Protein AF-A0A174YN69-F1 (afdb_monomer)

Solvent-accessible surface area (backbone atoms only — not comparable to full-atom values): 9675 Å² total; per-residue (Å²): 111,33,36,38,26,44,29,26,45,56,46,39,75,73,76,38,93,41,54,48,82,43,65,36,60,64,52,71,72,58,48,50,53,48,37,54,72,39,56,46,44,99,89,28,76,51,66,37,40,81,47,73,49,51,95,76,59,89,83,57,47,79,62,56,65,69,63,49,23,58,52,25,48,61,53,62,71,45,51,76,68,51,48,52,49,32,51,48,36,32,72,77,70,65,39,52,62,68,58,24,49,52,40,60,76,68,57,47,53,48,79,43,74,86,24,92,46,50,40,47,48,30,50,50,52,39,59,78,70,44,76,51,78,88,47,58,71,87,58,49,76,68,63,57,39,59,65,51,9,53,50,48,58,70,78,50,47,73,45,79,44,98,86,34,30,26,40,36,56,58,131

Mean predicted aligned error: 4.24 Å

Secondary structure (DSSP, 8-state):
-EEEEEEEHHHHHTT---EEEEEES--HHHHHHHHHHTT-SSS---EEEEEEE-SS----TT--HHHHHHHHHHHHT--HHHHHHHHHHHHHH---HHHHHHHHHHT-EEEESS-SSHHHHHHHHHHHTTTTTTS-HHHHTT--HHHHHHHHHHHS-EEE-TTS-EEEE--

Foldseek 3Di:
DKKFWKAQPVCVVVVHGFIDIDDAPDDPVVVVVRCVRSVCDPVRPDIWTPDMDDPQDDDDGPDDSVVVNVLNVLQVPDDPVLNQQLNQCCPVVVDHSVRSSVQSVVVQKDKDAQAPALLVVLVVCCVVVVVCVPPPPVVVVPDDSVVVSVVCVVVWPWDQDPNNMIMTGHD

pLDDT: mean 95.58, std 2.66, range [79.56, 98.62]

InterPro domains:
  IPR009899 Antirestriction [PF07275] (4-164)
  IPR041893 Antirestriction protein ArdA, domain 3 [G3DSA:1.10.10.1190] (110-167)
  IPR041895 Antirestriction protein ArdA, domain 1 [G3DSA:3.10.20.480] (1-63)

Sequence (171 aa):
MMNIYLTNLGKYNEGQLIGEWVELPVSNEELQKVFERIGINEEYEEYFITDYECDFYEVGEYENIDTLNDIAERIEELDEEESKIVKALMSECGYALNEAIDKVNSGDYRIYSDCDSMTDIAYQVVEECGYLNNVPDTVARYFDYEAFGRDLGIEGTFIFLDDGSCLEVIR

Structure (mmCIF, N/CA/C/O backbone):
data_AF-A0A174YN69-F1
#
_entry.id   AF-A0A174YN69-F1
#
loop_
_atom_site.group_PDB
_atom_site.id
_atom_site.type_symbol
_atom_site.label_atom_id
_atom_site.label_alt_id
_atom_site.label_comp_id
_atom_site.label_asym_id
_atom_site.label_entity_id
_atom_site.label_seq_id
_atom_site.pdbx_PDB_ins_code
_atom_site.Cartn_x
_atom_site.Cartn_y
_atom_site.Cartn_z
_atom_site.occupancy
_atom_site.B_iso_or_equiv
_atom_site.auth_seq_id
_atom_site.auth_comp_id
_atom_site.auth_asym_id
_atom_site.auth_atom_id
_atom_site.pdbx_PDB_model_num
ATOM 1 N N . MET A 1 1 ? 1.348 1.611 10.110 1.00 87.44 1 MET A N 1
ATOM 2 C CA . MET A 1 1 ? 0.698 1.804 11.423 1.00 87.44 1 MET A CA 1
ATOM 3 C C . MET A 1 1 ? -0.783 2.061 11.199 1.00 87.44 1 MET A C 1
ATOM 5 O O . MET A 1 1 ? -1.118 2.815 10.286 1.00 87.44 1 MET A O 1
ATOM 9 N N . MET A 1 2 ? -1.642 1.397 11.970 1.00 96.94 2 MET A N 1
ATOM 10 C CA . MET A 1 2 ? -3.100 1.519 11.899 1.00 96.94 2 MET A CA 1
ATOM 11 C C . MET A 1 2 ? -3.626 1.859 13.295 1.00 96.94 2 MET A C 1
ATOM 13 O O . MET A 1 2 ? -3.386 1.102 14.228 1.00 96.94 2 MET A O 1
ATOM 17 N N . ASN A 1 3 ? -4.347 2.971 13.437 1.00 98.19 3 ASN A N 1
ATOM 18 C CA . ASN A 1 3 ? -5.029 3.331 14.681 1.00 98.19 3 ASN A CA 1
ATOM 19 C C . ASN A 1 3 ? -6.541 3.320 14.471 1.00 98.19 3 ASN A C 1
ATOM 21 O O . ASN A 1 3 ? -7.028 3.794 13.447 1.00 98.19 3 ASN A O 1
ATOM 25 N N . ILE A 1 4 ? -7.292 2.838 15.457 1.00 98.62 4 ILE A N 1
ATOM 26 C CA . ILE A 1 4 ? -8.759 2.855 15.456 1.00 98.62 4 ILE A CA 1
ATOM 27 C C . ILE A 1 4 ? -9.291 3.509 16.730 1.00 98.62 4 ILE A C 1
ATOM 29 O O . ILE A 1 4 ? -8.701 3.366 17.800 1.00 98.62 4 ILE A O 1
ATOM 33 N N . TYR A 1 5 ? -10.419 4.209 16.642 1.00 98.50 5 TYR A N 1
ATOM 34 C CA . TYR A 1 5 ? -11.099 4.785 17.799 1.00 98.50 5 TYR A CA 1
ATOM 35 C C . TYR A 1 5 ? -12.311 3.937 18.188 1.00 98.50 5 TYR A C 1
ATOM 37 O O . TYR A 1 5 ? -13.371 3.989 17.556 1.00 98.50 5 TYR A O 1
ATOM 45 N N . LEU A 1 6 ? -12.162 3.157 19.259 1.00 98.50 6 LEU A N 1
ATOM 46 C CA . LEU A 1 6 ? -13.212 2.282 19.776 1.00 98.50 6 LEU A CA 1
ATOM 47 C C . LEU A 1 6 ? -14.170 3.066 20.665 1.00 98.50 6 LEU A C 1
ATOM 49 O O . LEU A 1 6 ? -13.757 3.675 21.648 1.00 98.50 6 LEU A O 1
ATOM 53 N N . THR A 1 7 ? -15.460 3.019 20.344 1.00 98.50 7 THR A N 1
ATOM 54 C CA . THR A 1 7 ? -16.527 3.735 21.055 1.00 98.50 7 THR A CA 1
ATOM 55 C C . THR A 1 7 ? -17.528 2.762 21.661 1.00 98.50 7 THR A C 1
ATOM 57 O O . THR A 1 7 ? -17.942 1.802 21.015 1.00 98.50 7 THR A O 1
ATOM 60 N N . ASN A 1 8 ? -17.968 3.031 22.890 1.00 98.25 8 ASN A N 1
ATOM 61 C CA . ASN A 1 8 ? -19.026 2.267 23.549 1.00 98.25 8 ASN A CA 1
ATOM 62 C C . ASN A 1 8 ? -20.404 2.657 22.987 1.00 98.25 8 ASN A C 1
ATOM 64 O O . ASN A 1 8 ? -20.859 3.790 23.172 1.00 98.25 8 ASN A O 1
ATOM 68 N N . LEU A 1 9 ? -21.085 1.717 22.328 1.00 97.19 9 LEU A N 1
ATOM 69 C CA . LEU A 1 9 ? -22.333 1.987 21.614 1.00 97.19 9 LEU A CA 1
ATOM 70 C C . LEU A 1 9 ? -23.492 2.323 22.560 1.00 97.19 9 LEU A C 1
ATOM 72 O O . LEU A 1 9 ? -24.262 3.250 22.304 1.00 97.19 9 LEU A O 1
ATOM 76 N N . GLY A 1 10 ? -23.625 1.611 23.680 1.00 96.81 10 GLY A N 1
ATOM 77 C CA . GLY A 1 10 ? -24.717 1.872 24.619 1.00 96.81 10 GLY A CA 1
ATOM 78 C C . GLY A 1 10 ? -24.562 3.224 25.326 1.00 96.81 10 GLY A C 1
ATOM 79 O O . GLY A 1 10 ? -25.533 3.971 25.438 1.00 96.81 10 GLY A O 1
ATOM 80 N N . LYS A 1 11 ? -23.333 3.608 25.700 1.00 95.88 11 LYS A N 1
ATOM 81 C CA . LYS A 1 11 ? -23.029 4.952 26.227 1.00 95.88 11 LYS A CA 1
ATOM 82 C C . LYS A 1 11 ? -23.277 6.040 25.185 1.00 95.88 11 LYS A C 1
ATOM 84 O O . LYS A 1 11 ? -23.874 7.070 25.508 1.00 95.88 11 LYS A O 1
ATOM 89 N N . TYR A 1 12 ? -22.902 5.789 23.934 1.00 96.44 12 TYR A N 1
ATOM 90 C CA . TYR A 1 12 ? -23.179 6.693 22.822 1.00 96.44 12 TYR A CA 1
ATOM 91 C C . TYR A 1 12 ? -24.686 6.936 22.644 1.00 96.44 12 TYR A C 1
ATOM 93 O O . TYR A 1 12 ? -25.119 8.086 22.547 1.00 96.44 12 TYR A O 1
ATOM 101 N N . ASN A 1 13 ? -25.504 5.880 22.716 1.00 95.88 13 ASN A N 1
ATOM 102 C CA . ASN A 1 13 ? -26.968 5.970 22.648 1.00 95.88 13 ASN A CA 1
ATOM 103 C C . ASN A 1 13 ? -27.590 6.752 23.825 1.00 95.88 13 ASN A C 1
ATOM 105 O O . ASN A 1 13 ? -28.675 7.319 23.690 1.00 95.88 13 ASN A O 1
ATOM 109 N N . GLU A 1 14 ? -26.894 6.837 24.961 1.00 96.75 14 GLU A N 1
ATOM 110 C CA . GLU A 1 14 ? -27.248 7.681 26.114 1.00 96.75 14 GLU A CA 1
ATOM 111 C C . GLU A 1 14 ? -26.733 9.130 25.991 1.00 96.75 14 GLU A C 1
ATOM 113 O O . GLU A 1 14 ? -26.899 9.934 26.913 1.00 96.75 14 GLU A O 1
ATOM 118 N N . GLY A 1 15 ? -26.099 9.484 24.870 1.00 96.31 15 GLY A N 1
ATOM 119 C CA . GLY A 1 15 ? -25.509 10.801 24.633 1.00 96.31 15 GLY A CA 1
ATOM 120 C C . GLY A 1 15 ? -24.138 11.003 25.286 1.00 96.31 15 GLY A C 1
ATOM 121 O O . GLY A 1 15 ? -23.712 12.147 25.456 1.00 96.31 15 GLY A O 1
ATOM 122 N N . GLN A 1 16 ? -23.449 9.925 25.673 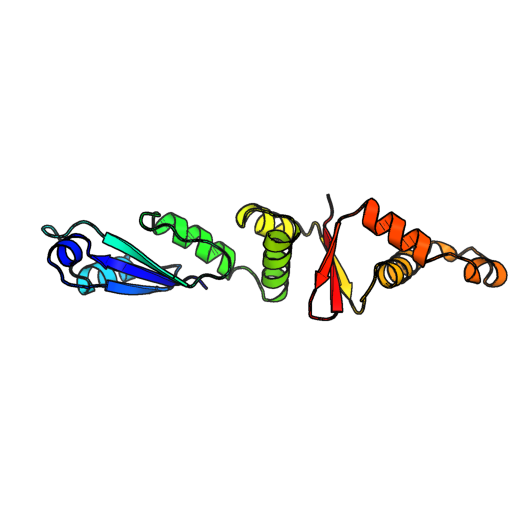1.00 95.12 16 GLN A N 1
ATOM 123 C CA . GLN A 1 16 ? -22.103 9.962 26.247 1.00 95.12 16 GLN A CA 1
ATOM 124 C C . GLN A 1 16 ? -21.068 9.507 25.212 1.00 95.12 16 GLN A C 1
ATOM 126 O O . GLN A 1 16 ? -21.088 8.368 24.756 1.00 95.12 16 GLN A O 1
ATOM 131 N N . LEU A 1 17 ? -20.131 10.388 24.862 1.00 95.38 17 LEU A N 1
ATOM 132 C CA . LEU A 1 17 ? -19.058 10.096 23.907 1.00 95.38 17 LEU A CA 1
ATOM 133 C C . LEU A 1 17 ? -17.867 9.465 24.640 1.00 95.38 17 LEU A C 1
ATOM 135 O O . LEU A 1 17 ? -16.923 10.162 25.011 1.00 95.38 17 LEU A O 1
ATOM 139 N N . ILE A 1 18 ? -17.959 8.163 24.918 1.00 97.56 18 ILE A N 1
ATOM 140 C CA . ILE A 1 18 ? -16.913 7.393 25.600 1.00 97.56 18 ILE A CA 1
ATOM 141 C C . ILE A 1 18 ? -16.229 6.471 24.592 1.00 97.56 18 ILE A C 1
ATOM 143 O O . ILE A 1 18 ? -16.864 5.566 24.048 1.00 97.56 18 ILE A O 1
ATOM 147 N N . GLY A 1 19 ? -14.934 6.692 24.380 1.00 97.56 19 GLY A N 1
ATOM 148 C CA . GLY A 1 19 ? -14.104 5.877 23.506 1.00 97.56 19 GLY A CA 1
ATOM 149 C C . GLY A 1 19 ? -12.611 6.124 23.706 1.00 97.56 19 GLY A C 1
ATOM 150 O O . GLY A 1 19 ? -12.213 6.991 24.490 1.00 97.56 19 GLY A O 1
ATOM 151 N N . GLU A 1 20 ? -11.788 5.345 23.011 1.00 98.44 20 GLU A N 1
ATOM 152 C CA . GLU A 1 20 ? -10.331 5.376 23.130 1.00 98.44 20 GLU A CA 1
ATOM 153 C C . GLU A 1 20 ? -9.645 5.001 21.809 1.00 98.44 20 GLU A C 1
ATOM 155 O O . GLU A 1 20 ? -10.119 4.125 21.086 1.00 98.44 20 GLU A O 1
ATOM 160 N N . TRP A 1 21 ? -8.518 5.660 21.518 1.00 98.44 21 TRP A N 1
ATOM 161 C CA . TRP A 1 21 ? -7.625 5.293 20.417 1.00 98.44 21 TRP A CA 1
ATOM 162 C C . TRP A 1 21 ? -6.833 4.030 20.758 1.00 98.44 21 TRP A C 1
ATOM 164 O O . TRP A 1 21 ? -6.256 3.931 21.841 1.00 98.44 21 TRP A O 1
ATOM 174 N N . VAL A 1 22 ? -6.771 3.102 19.809 1.00 98.31 22 VAL A N 1
ATOM 175 C CA . VAL A 1 22 ? -6.039 1.841 19.906 1.00 98.31 22 VAL A CA 1
ATOM 176 C C . VAL A 1 22 ? -5.161 1.686 18.675 1.00 98.31 22 VAL A C 1
ATOM 178 O O . VAL A 1 22 ? -5.656 1.743 17.552 1.00 98.31 22 VAL A O 1
ATOM 181 N N . GLU A 1 23 ? -3.869 1.490 18.906 1.00 98.19 23 GLU A N 1
ATOM 182 C CA . GLU A 1 23 ? -2.897 1.131 17.875 1.00 98.19 23 GLU A CA 1
ATOM 183 C C . GLU A 1 23 ? -2.979 -0.374 17.607 1.00 98.19 23 GLU A C 1
ATOM 185 O O . GLU A 1 23 ? -3.045 -1.168 18.550 1.00 98.19 23 GLU A O 1
ATOM 190 N N . LEU A 1 24 ? -3.021 -0.752 16.331 1.00 98.25 24 LEU A N 1
ATOM 191 C CA . LEU A 1 24 ? -3.050 -2.135 15.872 1.00 98.25 24 LEU A CA 1
ATOM 192 C C . LEU A 1 24 ? -1.695 -2.518 15.251 1.00 98.25 24 LEU A C 1
ATOM 194 O O . LEU A 1 24 ? -1.120 -1.688 14.541 1.00 98.25 24 LEU A O 1
ATOM 198 N N . PRO A 1 25 ? -1.237 -3.769 15.447 1.00 98.00 25 PRO A N 1
ATOM 199 C CA . PRO A 1 25 ? -1.958 -4.864 16.097 1.00 98.00 25 PRO A CA 1
ATOM 200 C C . PRO A 1 25 ? -1.999 -4.757 17.632 1.00 98.00 25 PRO A C 1
ATOM 202 O O . PRO A 1 25 ? -1.006 -4.440 18.282 1.00 98.00 25 PRO A O 1
ATOM 205 N N . VAL A 1 26 ? -3.156 -5.063 18.228 1.00 97.94 26 VAL A N 1
ATOM 206 C CA . VAL A 1 26 ? -3.366 -5.029 19.685 1.00 97.94 26 VAL A CA 1
ATOM 207 C C . VAL A 1 26 ? -3.567 -6.426 20.257 1.00 97.94 26 VAL A C 1
ATOM 209 O O . VAL A 1 26 ? -4.326 -7.241 19.729 1.00 97.94 26 VAL A O 1
ATOM 212 N N . SER A 1 27 ? -2.926 -6.708 21.391 1.00 97.75 27 SER A N 1
ATOM 213 C CA . SER A 1 27 ? -3.112 -7.984 22.078 1.00 97.75 27 SER A CA 1
ATOM 214 C C . SER A 1 27 ? -4.486 -8.081 22.751 1.00 97.75 27 SER A C 1
ATOM 216 O O . SER A 1 27 ? -5.040 -7.094 23.233 1.00 97.75 27 SER A O 1
ATOM 218 N N . ASN A 1 28 ? -5.009 -9.303 22.897 1.00 97.06 28 ASN A N 1
ATOM 219 C CA . ASN A 1 28 ? -6.268 -9.543 23.616 1.00 97.06 28 ASN A CA 1
ATOM 220 C C . ASN A 1 28 ? -6.259 -9.003 25.059 1.00 97.06 28 ASN A C 1
ATOM 222 O O . ASN A 1 28 ? -7.286 -8.548 25.558 1.00 97.06 28 ASN A O 1
ATOM 226 N N . GLU A 1 29 ? -5.111 -9.045 25.745 1.00 97.69 29 GLU A N 1
ATOM 227 C CA . GLU A 1 29 ? -4.993 -8.514 27.107 1.00 97.69 29 GLU A CA 1
ATOM 228 C C . GLU A 1 29 ? -5.116 -6.983 27.129 1.00 97.69 29 GLU A C 1
ATOM 230 O O . GLU A 1 29 ? -5.782 -6.421 27.999 1.00 97.69 29 GLU A O 1
ATOM 235 N N . GLU A 1 30 ? -4.479 -6.295 26.184 1.00 98.00 30 GLU A N 1
ATOM 236 C CA . GLU A 1 30 ? -4.551 -4.837 26.073 1.00 98.00 30 GLU A CA 1
ATOM 237 C C . GLU A 1 30 ? -5.923 -4.375 25.600 1.00 98.00 30 GLU A C 1
ATOM 239 O O . GLU A 1 30 ? -6.475 -3.447 26.192 1.00 98.00 30 GLU A O 1
ATOM 244 N N . LEU A 1 31 ? -6.509 -5.071 24.625 1.00 97.75 31 LEU A N 1
ATOM 245 C CA . LEU A 1 31 ? -7.857 -4.804 24.138 1.00 97.75 31 LEU A CA 1
ATOM 246 C C . LEU A 1 31 ? -8.894 -4.948 25.257 1.00 97.75 31 LEU A C 1
ATOM 248 O O . LEU A 1 31 ? -9.739 -4.073 25.432 1.00 97.75 31 LEU A O 1
ATOM 252 N N . GLN A 1 32 ? -8.785 -5.986 26.093 1.00 97.31 32 GLN A N 1
ATOM 253 C CA . GLN A 1 32 ? -9.658 -6.137 27.258 1.00 97.31 32 GLN A CA 1
ATOM 254 C C . GLN A 1 32 ? -9.518 -4.959 28.233 1.00 97.31 32 GLN A C 1
ATOM 256 O O . GLN A 1 32 ? -10.515 -4.455 28.749 1.00 97.31 32 GLN A O 1
ATOM 261 N N . LYS A 1 33 ? -8.293 -4.465 28.460 1.00 98.12 33 LYS A N 1
ATOM 262 C CA . LYS A 1 33 ? -8.075 -3.270 29.289 1.00 98.12 33 LYS A CA 1
ATOM 263 C C . LYS A 1 33 ? -8.659 -2.010 28.641 1.00 98.12 33 LYS A C 1
ATOM 265 O O . LYS A 1 33 ? -9.093 -1.127 29.376 1.00 98.12 33 LYS A O 1
ATOM 270 N N . VAL A 1 34 ? -8.650 -1.892 27.309 1.00 98.19 34 VAL A N 1
ATOM 271 C CA . VAL A 1 34 ? -9.340 -0.801 26.594 1.00 98.19 34 VAL A CA 1
ATOM 272 C C . VAL A 1 34 ? -10.841 -0.897 26.846 1.00 98.19 34 VAL A C 1
ATOM 274 O O . VAL A 1 34 ? -11.438 0.077 27.297 1.00 98.19 34 VAL A O 1
ATOM 277 N N . PHE A 1 35 ? -11.440 -2.074 26.652 1.00 98.06 35 PHE A N 1
ATOM 278 C CA . PHE A 1 35 ? -12.862 -2.322 26.908 1.00 98.06 35 PHE A CA 1
ATOM 279 C C . PHE A 1 35 ? -13.278 -1.954 28.334 1.00 98.06 35 PHE A C 1
ATOM 281 O O . PHE A 1 35 ? -14.276 -1.256 28.516 1.00 98.06 35 PHE A O 1
ATOM 288 N N . GLU A 1 36 ? -12.478 -2.310 29.338 1.00 97.38 36 GLU A N 1
ATOM 289 C CA . GLU A 1 36 ? -12.710 -1.885 30.722 1.00 97.38 36 GLU A CA 1
ATOM 290 C C . GLU A 1 36 ? -12.688 -0.354 30.880 1.00 97.38 36 GLU A C 1
ATOM 292 O O . GLU A 1 36 ? -13.546 0.206 31.568 1.00 97.38 36 GLU A O 1
ATOM 297 N N . ARG A 1 37 ? -11.746 0.345 30.229 1.00 98.12 37 ARG A N 1
ATOM 298 C CA . ARG A 1 37 ? -11.631 1.815 30.288 1.00 98.12 37 ARG A CA 1
ATOM 299 C C . ARG A 1 37 ? -12.790 2.530 29.601 1.00 98.12 37 ARG A C 1
ATOM 301 O O . ARG A 1 37 ? -13.285 3.517 30.146 1.00 98.12 37 ARG A O 1
ATOM 308 N N . ILE A 1 38 ? -13.253 2.026 28.457 1.00 97.75 38 ILE A N 1
ATOM 309 C CA . ILE A 1 38 ? -14.405 2.590 27.732 1.00 97.75 38 ILE A CA 1
ATOM 310 C C . ILE A 1 38 ? -15.757 2.092 28.279 1.00 97.75 38 ILE A C 1
ATOM 312 O O . ILE A 1 38 ? -16.820 2.467 27.781 1.00 97.75 38 ILE A O 1
ATOM 316 N N . GLY A 1 39 ? -15.740 1.271 29.334 1.00 96.94 39 GLY A N 1
ATOM 317 C CA . GLY A 1 39 ? -16.928 0.856 30.074 1.00 96.94 39 GLY A CA 1
ATOM 318 C C . GLY A 1 39 ? -17.7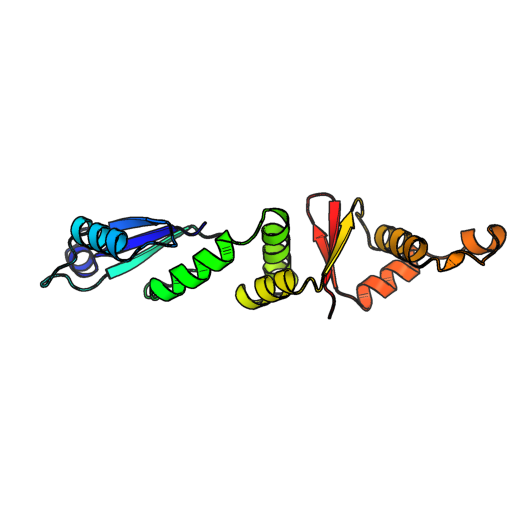49 -0.244 29.404 1.00 96.94 39 GLY A C 1
ATOM 319 O O . GLY A 1 39 ? -18.957 -0.294 29.633 1.00 96.94 39 GLY A O 1
ATOM 320 N N . ILE A 1 40 ? -17.124 -1.098 28.592 1.00 97.31 40 ILE A N 1
ATOM 321 C CA . ILE A 1 40 ? -17.750 -2.316 28.069 1.00 97.31 40 ILE A CA 1
ATOM 322 C C . ILE A 1 40 ? -17.846 -3.358 29.192 1.00 97.31 40 ILE A C 1
ATOM 324 O O . ILE A 1 40 ? -16.872 -3.610 29.904 1.00 97.31 40 ILE A O 1
ATOM 328 N N . ASN A 1 41 ? -19.036 -3.920 29.401 1.00 94.12 41 ASN A N 1
ATOM 329 C CA . ASN A 1 41 ? -19.349 -4.878 30.470 1.00 94.12 41 ASN A CA 1
ATOM 330 C C . ASN A 1 41 ? -20.677 -5.615 30.180 1.00 94.12 41 ASN A C 1
ATOM 332 O O . ASN A 1 41 ? -21.216 -5.483 29.090 1.00 94.12 41 ASN A O 1
ATOM 336 N N . GLU A 1 42 ? -21.217 -6.359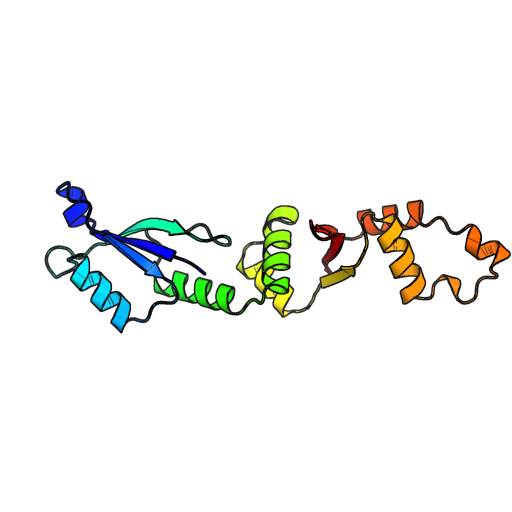 31.156 1.00 91.38 42 GLU A N 1
ATOM 337 C CA . GLU A 1 42 ? -22.486 -7.111 31.034 1.00 91.38 42 GLU A CA 1
ATOM 338 C C . GLU A 1 42 ? -23.720 -6.244 30.688 1.00 91.38 42 GLU A C 1
ATOM 340 O O . GLU A 1 42 ? -24.721 -6.767 30.213 1.00 91.38 42 GLU A O 1
ATOM 345 N N . GLU A 1 43 ? -23.697 -4.933 30.960 1.00 89.44 43 GLU A N 1
ATOM 346 C CA . GLU A 1 43 ? -24.781 -3.998 30.610 1.00 89.44 43 GLU A CA 1
ATOM 347 C C . GLU A 1 43 ? -24.521 -3.284 29.274 1.00 89.44 43 GLU A C 1
ATOM 349 O O . GLU A 1 43 ? -25.453 -3.014 28.516 1.00 89.44 43 GLU A O 1
ATOM 354 N N . TYR A 1 44 ? -23.253 -2.994 28.974 1.00 92.06 44 TYR A N 1
ATOM 355 C CA . TYR A 1 44 ? -22.809 -2.287 27.774 1.00 92.06 44 TYR A CA 1
ATOM 356 C C . TYR A 1 44 ? -21.879 -3.192 26.959 1.00 92.06 44 TYR A C 1
ATOM 358 O O . TYR A 1 44 ? -20.665 -3.038 27.012 1.00 92.06 44 TYR A O 1
ATOM 366 N N . GLU A 1 45 ? -22.437 -4.166 26.242 1.00 90.75 45 GLU A N 1
ATOM 367 C CA . GLU A 1 45 ? -21.642 -5.203 25.561 1.00 90.75 45 GLU A CA 1
ATOM 368 C C . GLU A 1 45 ? -21.079 -4.749 24.201 1.00 90.75 45 GLU A C 1
ATOM 370 O O . GLU A 1 45 ? -20.066 -5.270 23.738 1.00 90.75 45 GLU A O 1
ATOM 375 N N . GLU A 1 46 ? -21.732 -3.783 23.551 1.00 95.12 46 GLU A N 1
ATOM 376 C CA . GLU A 1 46 ? -21.458 -3.426 22.157 1.00 95.12 46 GLU A CA 1
ATOM 377 C C . GLU A 1 46 ? -20.516 -2.220 22.022 1.00 95.12 46 GLU A C 1
ATOM 379 O O . GLU A 1 46 ? -20.676 -1.184 22.679 1.00 95.12 46 GLU A O 1
ATOM 384 N N . TYR A 1 47 ? -19.569 -2.339 21.093 1.00 97.38 47 TYR A N 1
ATOM 385 C CA . TYR A 1 47 ? -18.673 -1.274 20.655 1.00 97.38 47 TYR A CA 1
ATOM 386 C C . TYR A 1 47 ? -18.717 -1.128 19.131 1.00 97.38 47 TYR A C 1
ATOM 388 O O . TYR A 1 47 ? -19.216 -2.003 18.423 1.00 97.38 47 TYR A O 1
ATOM 396 N N . PHE A 1 48 ? -18.184 -0.019 18.632 1.00 98.06 48 PHE A N 1
ATOM 397 C CA . PHE A 1 48 ? -17.976 0.220 17.206 1.00 98.06 48 PHE A CA 1
ATOM 398 C C . PHE A 1 48 ? -16.795 1.170 16.990 1.00 98.06 48 PHE A C 1
ATOM 400 O O . PHE A 1 48 ? -16.382 1.879 17.913 1.00 98.06 48 PHE A O 1
ATOM 407 N N . ILE A 1 49 ? -16.240 1.159 15.783 1.00 98.56 49 ILE A N 1
ATOM 408 C CA . ILE A 1 49 ? -15.152 2.040 15.360 1.00 98.56 49 ILE A CA 1
ATOM 409 C C . ILE A 1 49 ? -15.788 3.313 14.802 1.00 98.56 49 ILE A C 1
ATOM 411 O O . ILE A 1 49 ? -16.550 3.248 13.841 1.00 98.56 49 ILE A O 1
ATOM 415 N N . THR A 1 50 ? -15.524 4.464 15.419 1.00 97.31 50 THR A N 1
ATOM 416 C CA . THR A 1 50 ? -16.081 5.754 14.955 1.00 97.31 50 THR A CA 1
ATOM 417 C C . THR A 1 50 ? -15.102 6.587 14.150 1.00 97.31 50 THR A C 1
ATOM 419 O O . THR A 1 50 ? -15.529 7.489 13.434 1.00 97.31 50 THR A O 1
ATOM 422 N N . ASP A 1 51 ? -13.810 6.315 14.295 1.00 98.19 51 ASP A N 1
ATOM 423 C CA . ASP A 1 51 ? -12.740 7.019 13.602 1.00 98.19 51 ASP A CA 1
ATOM 424 C C . ASP A 1 51 ? -11.531 6.091 13.445 1.00 98.19 51 ASP A C 1
ATOM 426 O O . ASP A 1 51 ? -11.397 5.109 14.186 1.00 98.19 51 ASP A O 1
ATOM 430 N N . TYR A 1 52 ? -10.662 6.381 12.483 1.00 98.31 52 TYR A N 1
ATOM 431 C CA . TYR A 1 52 ? -9.445 5.608 12.244 1.00 98.31 52 TYR A CA 1
ATOM 432 C C . TYR A 1 52 ? -8.357 6.452 11.573 1.00 98.31 52 TYR A C 1
ATOM 434 O O . TYR A 1 52 ? -8.626 7.437 10.891 1.00 98.31 52 TYR A O 1
ATOM 442 N N . GLU A 1 53 ? -7.108 6.020 11.729 1.00 98.06 53 GLU A N 1
ATOM 443 C CA . GLU A 1 53 ? -5.953 6.561 11.018 1.00 98.06 53 GLU A CA 1
ATOM 444 C C . GLU A 1 53 ? -5.206 5.400 10.352 1.00 98.06 53 GLU A C 1
ATOM 446 O O . GLU A 1 53 ? -4.575 4.576 11.020 1.00 98.06 53 GLU A O 1
ATOM 451 N N . CYS A 1 54 ? -5.296 5.309 9.023 1.00 95.31 54 CYS A N 1
ATOM 452 C CA . CYS A 1 54 ? -4.554 4.333 8.232 1.00 95.31 54 CYS A CA 1
ATOM 453 C C . CYS A 1 54 ? -4.365 4.831 6.794 1.00 95.31 54 CYS A C 1
ATOM 455 O O . CYS A 1 54 ? -5.317 5.253 6.145 1.00 95.31 54 CYS A O 1
ATOM 457 N N . ASP A 1 55 ? -3.140 4.725 6.281 1.00 91.75 55 ASP A N 1
ATOM 458 C CA . ASP A 1 55 ? -2.801 5.132 4.910 1.00 91.75 55 ASP A CA 1
ATOM 459 C C . ASP A 1 55 ? -3.140 4.072 3.847 1.00 91.75 55 ASP A C 1
ATOM 461 O O . ASP A 1 55 ? -3.092 4.357 2.651 1.00 91.75 55 ASP A O 1
ATOM 465 N N . PHE A 1 56 ? -3.399 2.835 4.271 1.00 93.31 56 PHE A N 1
ATOM 466 C CA . PHE A 1 56 ? -3.449 1.664 3.390 1.00 93.31 56 PHE A CA 1
ATOM 467 C C . PHE A 1 56 ? -4.824 1.012 3.319 1.00 93.31 56 PHE A C 1
ATOM 469 O O . PHE A 1 56 ? -5.091 0.247 2.396 1.00 93.31 56 PHE A O 1
ATOM 476 N N . TYR A 1 57 ? -5.684 1.253 4.303 1.00 94.38 57 TYR A N 1
ATOM 477 C CA . TYR A 1 57 ? 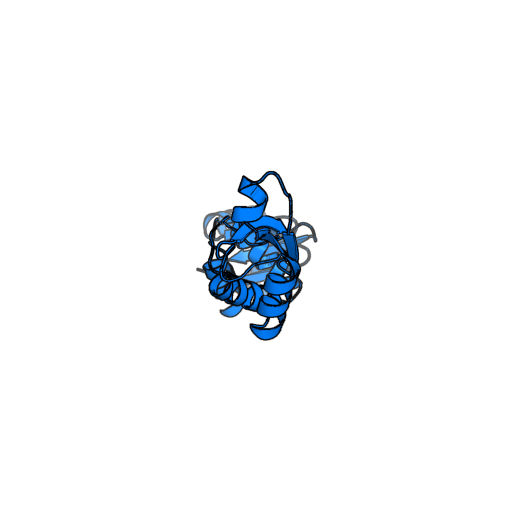-6.924 0.510 4.450 1.00 94.38 57 TYR A CA 1
ATOM 478 C C . TYR A 1 57 ? -8.025 1.405 5.010 1.00 94.38 57 TYR A C 1
ATOM 480 O O . TYR A 1 57 ? -7.806 2.156 5.959 1.00 94.38 57 TYR A O 1
ATOM 488 N N . GLU A 1 58 ? -9.209 1.314 4.412 1.00 94.88 58 GLU A N 1
ATOM 489 C CA . GLU A 1 58 ? -10.411 1.988 4.894 1.00 94.88 58 GLU A CA 1
ATOM 490 C C . GLU A 1 58 ? -11.096 1.087 5.921 1.00 94.88 58 GLU A C 1
ATOM 492 O O . GLU A 1 58 ? -11.608 0.028 5.570 1.00 94.88 58 GLU A O 1
ATOM 497 N N . VAL A 1 59 ? -11.080 1.505 7.189 1.00 97.38 59 VAL A N 1
ATOM 498 C CA . VAL A 1 59 ? -11.649 0.725 8.292 1.00 97.38 59 VAL A CA 1
ATOM 499 C C . VAL A 1 59 ? -13.150 0.985 8.405 1.00 97.38 59 VAL A C 1
ATOM 501 O O . VAL A 1 59 ? -13.593 2.113 8.624 1.00 97.38 59 VAL A O 1
ATOM 504 N N . GLY A 1 60 ? -13.945 -0.075 8.297 1.00 97.12 60 GLY A N 1
ATOM 505 C CA . GLY A 1 60 ? -15.384 -0.051 8.521 1.00 97.12 60 GLY A CA 1
ATOM 506 C C . GLY A 1 60 ? -15.774 -0.030 10.003 1.00 97.12 60 GLY A C 1
ATOM 507 O O . GLY A 1 60 ? -15.124 -0.631 10.856 1.00 97.12 60 GLY A O 1
ATOM 508 N N . GLU A 1 61 ? -16.915 0.600 10.302 1.00 97.38 61 GLU A N 1
ATOM 509 C CA . GLU A 1 61 ? -17.407 0.843 11.673 1.00 97.38 61 GLU A CA 1
ATOM 510 C C . GLU A 1 61 ? -17.581 -0.429 12.527 1.00 97.38 61 GLU A C 1
ATOM 512 O O . GLU A 1 61 ? -17.479 -0.385 13.752 1.00 97.38 61 GLU A O 1
ATOM 517 N N . TYR A 1 62 ? -17.856 -1.567 11.887 1.00 96.62 62 TYR A N 1
ATOM 518 C CA . TYR A 1 62 ? -18.143 -2.849 12.543 1.00 96.62 62 TYR A CA 1
ATOM 519 C C . TYR A 1 62 ? -17.172 -3.956 12.125 1.00 96.62 62 TYR A C 1
ATOM 521 O O . TYR A 1 62 ? -17.496 -5.142 12.235 1.00 96.62 62 TYR A O 1
ATOM 529 N N . GLU A 1 63 ? -16.007 -3.591 11.591 1.00 97.31 63 GLU A N 1
ATOM 530 C CA . GLU A 1 63 ? -14.988 -4.580 11.259 1.00 97.31 63 GLU A CA 1
ATOM 531 C C . GLU A 1 63 ? -14.459 -5.293 12.507 1.00 97.31 63 GLU A C 1
ATOM 533 O O . GLU A 1 63 ? -14.408 -4.751 13.612 1.00 97.31 63 GLU A O 1
ATOM 538 N N . ASN A 1 64 ? -14.103 -6.564 12.326 1.00 96.94 64 ASN A N 1
ATOM 539 C CA . ASN A 1 64 ? -13.600 -7.400 13.403 1.00 96.94 64 ASN A CA 1
ATOM 540 C C . ASN A 1 64 ? -12.140 -7.032 13.715 1.00 96.94 64 ASN A C 1
ATOM 542 O O . ASN A 1 64 ? -11.301 -7.008 12.819 1.00 96.94 64 ASN A O 1
ATOM 546 N N . ILE A 1 65 ? -11.840 -6.800 14.996 1.00 97.62 65 ILE A N 1
ATOM 547 C CA . ILE A 1 6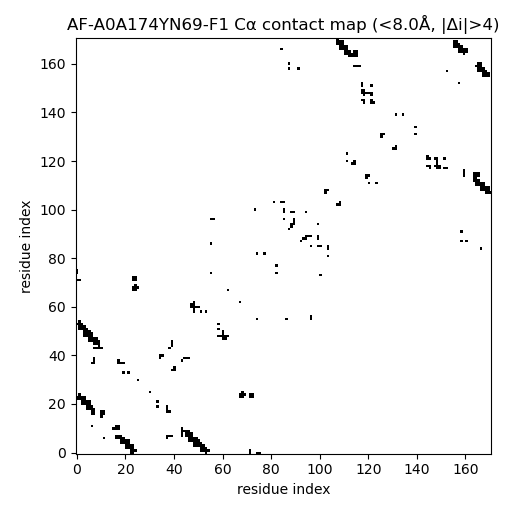5 ? -10.511 -6.352 15.438 1.00 97.62 65 ILE A CA 1
ATOM 548 C C . ILE A 1 65 ? -9.420 -7.386 15.129 1.00 97.62 65 ILE A C 1
ATOM 550 O O . ILE A 1 65 ? -8.324 -6.981 14.770 1.00 97.62 65 ILE A O 1
ATOM 554 N N . ASP A 1 66 ? -9.701 -8.695 15.182 1.00 97.25 66 ASP A N 1
ATOM 555 C CA . ASP A 1 66 ? -8.701 -9.709 14.805 1.00 97.25 66 ASP A CA 1
ATOM 556 C C . ASP A 1 66 ? -8.352 -9.613 13.311 1.00 97.25 66 ASP A C 1
ATOM 558 O O . ASP A 1 66 ? -7.189 -9.688 12.936 1.00 97.25 66 ASP A O 1
ATOM 562 N N . THR A 1 67 ? -9.347 -9.352 12.457 1.00 96.62 67 THR A N 1
ATOM 563 C CA . THR A 1 67 ? -9.116 -9.110 11.022 1.00 96.62 67 THR A CA 1
ATOM 564 C C . THR A 1 67 ? -8.294 -7.840 10.795 1.00 96.62 67 THR A C 1
ATOM 566 O O . THR A 1 67 ? -7.400 -7.826 9.953 1.00 96.62 67 THR A O 1
ATOM 569 N N . LEU A 1 68 ? -8.568 -6.773 11.551 1.00 97.81 68 LEU A N 1
ATOM 570 C CA . LEU A 1 68 ? -7.785 -5.539 11.473 1.00 97.81 68 LEU A CA 1
ATOM 571 C C . LEU A 1 68 ? -6.361 -5.726 12.013 1.00 97.81 68 LEU A C 1
ATOM 573 O O . LEU A 1 68 ? -5.437 -5.156 11.444 1.00 97.81 68 LEU A O 1
ATOM 577 N N . ASN A 1 69 ? -6.168 -6.550 13.049 1.00 97.94 69 ASN A N 1
ATOM 578 C CA . ASN A 1 69 ? -4.846 -6.951 13.532 1.00 97.94 69 ASN A CA 1
ATOM 579 C C . ASN A 1 69 ? -4.061 -7.674 12.434 1.00 97.94 69 ASN A C 1
ATOM 581 O O . ASN A 1 69 ? -2.938 -7.271 12.155 1.00 97.94 69 ASN A O 1
ATOM 585 N N . ASP A 1 70 ? -4.658 -8.664 11.762 1.00 96.50 70 ASP A N 1
ATOM 586 C CA . ASP A 1 70 ? -4.001 -9.388 10.664 1.00 96.50 70 ASP A CA 1
ATOM 587 C C . ASP A 1 70 ? -3.572 -8.431 9.532 1.00 96.50 70 ASP A C 1
ATOM 589 O O . ASP A 1 70 ? -2.489 -8.559 8.959 1.00 96.50 70 ASP A O 1
ATOM 593 N N . ILE A 1 71 ? -4.415 -7.448 9.195 1.00 96.19 71 ILE A N 1
ATOM 594 C CA . ILE A 1 71 ? -4.091 -6.430 8.184 1.00 96.19 71 ILE A CA 1
ATOM 595 C C . ILE A 1 71 ? -2.978 -5.502 8.684 1.00 96.19 71 ILE A C 1
ATOM 597 O O . ILE A 1 71 ? -2.053 -5.196 7.931 1.00 96.19 71 ILE A O 1
ATOM 601 N N . ALA A 1 72 ? -3.057 -5.050 9.936 1.00 96.75 72 ALA A N 1
ATOM 602 C CA . ALA A 1 72 ? -2.063 -4.174 10.538 1.00 96.75 72 ALA A CA 1
ATOM 603 C C . ALA A 1 72 ? -0.685 -4.847 10.602 1.00 96.75 72 ALA A C 1
ATOM 605 O O . ALA A 1 72 ? 0.288 -4.224 10.188 1.00 96.75 72 ALA A O 1
ATOM 606 N N . GLU A 1 73 ? -0.612 -6.120 11.006 1.00 95.94 73 GLU A N 1
ATOM 607 C CA . GLU A 1 73 ? 0.623 -6.918 11.012 1.00 95.94 73 GLU A CA 1
ATOM 608 C C . GLU A 1 73 ? 1.267 -6.946 9.625 1.00 95.94 73 GLU A C 1
ATOM 610 O O . GLU A 1 73 ? 2.441 -6.613 9.474 1.00 95.94 73 GLU A O 1
ATOM 615 N N . ARG A 1 74 ? 0.482 -7.237 8.581 1.00 95.00 74 ARG A N 1
ATOM 616 C CA . ARG A 1 74 ? 0.986 -7.239 7.200 1.00 95.00 74 ARG A CA 1
ATOM 617 C C . ARG A 1 74 ? 1.506 -5.877 6.744 1.00 95.00 74 ARG A C 1
ATOM 619 O O . ARG A 1 74 ? 2.430 -5.828 5.941 1.00 95.00 74 ARG A O 1
ATOM 626 N N . ILE A 1 75 ? 0.898 -4.781 7.200 1.00 95.31 75 ILE A N 1
ATOM 627 C CA . ILE A 1 75 ? 1.369 -3.422 6.893 1.00 95.31 75 ILE A CA 1
ATOM 628 C C . ILE A 1 75 ? 2.665 -3.116 7.656 1.00 95.31 75 ILE A C 1
ATOM 630 O O . ILE A 1 75 ? 3.533 -2.440 7.115 1.00 95.31 75 ILE A O 1
ATOM 634 N N . GLU A 1 76 ? 2.801 -3.571 8.904 1.00 94.44 76 GLU A N 1
ATOM 635 C CA . GLU A 1 76 ? 4.000 -3.354 9.728 1.00 94.44 76 GLU A CA 1
ATOM 636 C C . GLU A 1 76 ? 5.226 -4.133 9.252 1.00 94.44 76 GLU A C 1
ATOM 638 O O . GLU A 1 76 ? 6.353 -3.722 9.527 1.00 94.44 76 GLU A O 1
ATOM 643 N N . GLU A 1 77 ? 5.019 -5.236 8.535 1.00 94.38 77 GLU A N 1
ATOM 644 C CA . GLU A 1 77 ? 6.100 -6.006 7.919 1.00 94.38 77 GLU A CA 1
ATOM 645 C C . GLU A 1 77 ? 6.762 -5.282 6.737 1.00 94.38 77 GLU A C 1
ATOM 647 O O . GLU A 1 77 ? 7.901 -5.612 6.409 1.00 94.38 77 GLU A O 1
ATOM 652 N N . LEU A 1 78 ? 6.088 -4.297 6.130 1.00 94.81 78 LEU A N 1
ATOM 653 C CA . LEU A 1 78 ? 6.614 -3.546 4.991 1.00 94.81 78 LEU A CA 1
ATOM 654 C C . LEU A 1 78 ? 7.693 -2.557 5.431 1.00 94.81 78 LEU A C 1
ATOM 656 O O . LEU A 1 78 ? 7.483 -1.741 6.336 1.00 94.81 78 LEU A O 1
ATOM 660 N N . ASP A 1 79 ? 8.814 -2.540 4.717 1.00 94.25 79 ASP A N 1
ATOM 661 C CA . ASP A 1 79 ? 9.772 -1.446 4.837 1.00 94.25 79 ASP A CA 1
ATOM 662 C C . ASP A 1 79 ? 9.296 -0.159 4.121 1.00 94.25 79 ASP A C 1
ATOM 664 O O . ASP A 1 79 ? 8.176 -0.060 3.608 1.00 94.25 79 ASP A O 1
ATOM 668 N N . GLU A 1 80 ? 10.123 0.890 4.143 1.00 91.69 80 GLU A N 1
ATOM 669 C CA . GLU A 1 80 ? 9.787 2.191 3.548 1.00 91.69 80 GLU A CA 1
ATOM 670 C C . GLU A 1 80 ? 9.651 2.126 2.014 1.00 91.69 80 GLU A C 1
ATOM 672 O O . GLU A 1 80 ? 8.757 2.763 1.446 1.00 91.69 80 GLU A O 1
ATOM 677 N N . GLU A 1 81 ? 10.502 1.345 1.344 1.00 91.25 81 GLU A N 1
ATOM 678 C CA . GLU A 1 81 ? 10.474 1.167 -0.110 1.00 91.25 81 GLU A CA 1
ATOM 679 C C . GLU A 1 81 ? 9.267 0.311 -0.512 1.00 91.25 81 GLU A C 1
ATOM 681 O O . GLU A 1 81 ? 8.485 0.703 -1.382 1.00 91.25 81 GLU A O 1
ATOM 686 N N . GLU A 1 82 ? 9.041 -0.797 0.189 1.00 94.50 82 GLU A N 1
ATOM 687 C CA . GLU A 1 82 ? 7.890 -1.680 0.009 1.00 94.50 82 GLU A CA 1
ATOM 688 C C . GLU A 1 82 ? 6.568 -0.937 0.235 1.00 94.50 82 GLU A C 1
ATOM 690 O O . GLU A 1 82 ? 5.666 -0.996 -0.603 1.00 94.50 82 GLU A O 1
ATOM 695 N N . SER A 1 83 ? 6.470 -0.149 1.309 1.00 94.31 83 SER A N 1
ATOM 696 C CA . SER A 1 83 ? 5.309 0.699 1.608 1.00 94.31 83 SER A CA 1
ATOM 697 C C . SER A 1 83 ? 4.984 1.661 0.467 1.00 94.31 83 SER A C 1
ATOM 699 O O . SER A 1 83 ? 3.817 1.851 0.107 1.00 94.31 83 SER A O 1
ATOM 701 N N . LYS A 1 84 ? 6.012 2.277 -0.122 1.00 93.38 84 LYS A N 1
ATOM 702 C CA . LYS A 1 84 ? 5.861 3.195 -1.253 1.00 93.38 84 LYS A CA 1
ATOM 703 C C . LYS A 1 84 ? 5.353 2.468 -2.499 1.00 93.38 84 LYS A C 1
ATOM 705 O O . LYS A 1 84 ? 4.470 2.981 -3.186 1.00 93.38 84 LYS A O 1
ATOM 710 N N . ILE A 1 85 ? 5.867 1.270 -2.769 1.00 94.50 85 ILE A N 1
ATOM 711 C CA . ILE A 1 85 ? 5.444 0.442 -3.904 1.00 94.50 85 ILE A CA 1
ATOM 712 C C . ILE A 1 85 ? 4.002 -0.025 -3.722 1.00 94.50 85 ILE A C 1
ATOM 714 O O . ILE A 1 85 ? 3.207 0.114 -4.649 1.00 94.50 85 ILE A O 1
ATOM 718 N N . VAL A 1 86 ? 3.632 -0.506 -2.531 1.00 95.88 86 VAL A N 1
ATOM 719 C CA . VAL A 1 86 ? 2.248 -0.892 -2.213 1.00 95.88 86 VAL A CA 1
ATOM 720 C C . VAL A 1 86 ? 1.301 0.277 -2.476 1.00 95.88 86 VAL A C 1
ATOM 722 O O . VAL A 1 86 ? 0.315 0.108 -3.193 1.00 95.88 86 VAL A O 1
ATOM 725 N N . LYS A 1 87 ? 1.625 1.483 -1.988 1.00 94.62 87 LYS A N 1
ATOM 726 C CA . LYS A 1 87 ? 0.814 2.687 -2.240 1.00 94.62 87 LYS A CA 1
ATOM 727 C C . LYS A 1 87 ? 0.660 2.980 -3.735 1.00 94.62 87 LYS A C 1
ATOM 729 O O . LYS A 1 87 ? -0.459 3.216 -4.183 1.00 94.62 87 LYS A O 1
ATOM 734 N N . ALA A 1 88 ? 1.746 2.908 -4.505 1.00 94.81 88 ALA A N 1
ATOM 735 C CA . ALA A 1 88 ? 1.720 3.139 -5.949 1.00 94.81 88 ALA A CA 1
ATOM 736 C C . ALA A 1 88 ? 0.881 2.090 -6.703 1.00 94.81 88 ALA A C 1
ATOM 738 O O . ALA A 1 88 ? 0.107 2.427 -7.598 1.00 94.81 88 ALA A O 1
ATOM 739 N N . LEU A 1 89 ? 0.985 0.813 -6.326 1.00 95.50 89 LEU A N 1
ATOM 740 C CA . LEU A 1 89 ? 0.171 -0.262 -6.900 1.00 95.50 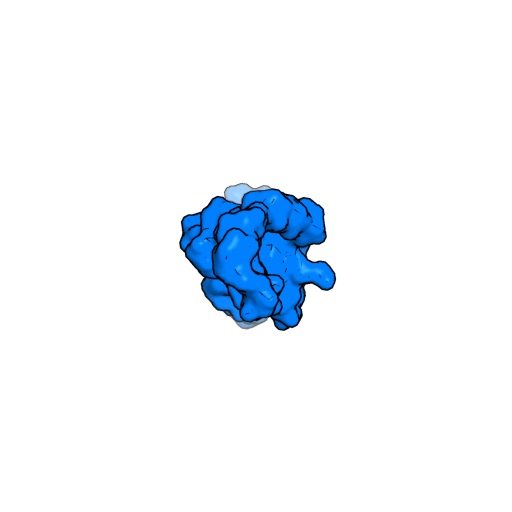89 LEU A CA 1
ATOM 741 C C . LEU A 1 89 ? -1.320 -0.052 -6.607 1.00 95.50 89 LEU A C 1
ATOM 743 O O . LEU A 1 89 ? -2.163 -0.252 -7.483 1.00 95.50 89 LEU A O 1
ATOM 747 N N . MET A 1 90 ? -1.655 0.379 -5.394 1.00 95.06 90 MET A N 1
ATOM 748 C CA . MET A 1 90 ? -3.037 0.658 -5.016 1.00 95.06 90 MET A CA 1
ATOM 749 C C . MET A 1 90 ? -3.598 1.876 -5.762 1.00 95.06 90 MET A C 1
ATOM 751 O O . MET A 1 90 ? -4.697 1.791 -6.310 1.00 95.06 90 MET A O 1
ATOM 755 N N . SER A 1 91 ? -2.856 2.987 -5.833 1.00 93.50 91 SER A N 1
ATOM 756 C CA . SER A 1 91 ? -3.351 4.230 -6.439 1.00 93.50 91 SER A CA 1
ATOM 757 C C . SER A 1 91 ? -3.387 4.188 -7.966 1.00 93.50 91 SER A C 1
ATOM 759 O O . SER A 1 91 ? -4.379 4.604 -8.563 1.00 93.50 91 SER A O 1
ATOM 761 N N . GLU A 1 92 ? -2.339 3.660 -8.603 1.00 93.81 92 GLU A N 1
ATOM 762 C CA . GLU A 1 92 ? -2.171 3.742 -10.060 1.00 93.81 92 GLU A CA 1
ATOM 763 C C . GLU A 1 92 ? -2.697 2.509 -10.795 1.00 93.81 92 GLU A C 1
ATOM 765 O O . GLU A 1 92 ? -3.117 2.601 -11.950 1.00 93.81 92 GLU A O 1
ATOM 770 N N . CYS A 1 93 ? -2.684 1.343 -10.144 1.00 92.44 93 CYS A N 1
ATOM 771 C CA . CYS A 1 93 ? -3.143 0.089 -10.747 1.00 92.44 93 CYS A CA 1
ATOM 772 C C . CYS A 1 93 ? -4.458 -0.432 -10.154 1.00 92.44 93 CYS A C 1
ATOM 774 O O . CYS A 1 93 ? -5.049 -1.347 -10.728 1.00 92.44 93 CYS A O 1
ATOM 776 N N . GLY A 1 94 ? -4.938 0.140 -9.045 1.00 93.25 94 GLY A N 1
ATOM 777 C CA . GLY A 1 94 ? -6.196 -0.263 -8.415 1.00 93.25 94 GLY A CA 1
ATOM 778 C C . GLY A 1 94 ? -6.146 -1.633 -7.736 1.00 93.25 94 GLY A C 1
ATOM 779 O O . GLY A 1 94 ? -7.193 -2.262 -7.586 1.00 93.25 94 GLY A O 1
ATOM 780 N N . TYR A 1 95 ? -4.956 -2.111 -7.358 1.00 93.69 95 TYR A N 1
ATOM 781 C CA . TYR A 1 95 ? -4.825 -3.344 -6.578 1.00 93.69 95 TYR A CA 1
ATOM 782 C C . TYR A 1 95 ? -5.468 -3.184 -5.200 1.00 93.69 95 TYR A C 1
ATOM 784 O O . TYR A 1 95 ? -5.346 -2.135 -4.563 1.00 93.69 95 TYR A O 1
ATOM 792 N N . ALA A 1 96 ? -6.101 -4.248 -4.703 1.00 94.56 96 ALA A N 1
ATOM 793 C CA . ALA A 1 96 ? -6.444 -4.313 -3.288 1.00 94.56 96 ALA A CA 1
ATOM 794 C C . ALA A 1 96 ? -5.162 -4.416 -2.441 1.00 94.56 96 ALA A C 1
ATOM 796 O O . ALA A 1 96 ? -4.162 -4.966 -2.902 1.00 94.56 96 ALA A O 1
ATOM 797 N N . LEU A 1 97 ? -5.201 -3.956 -1.184 1.00 95.06 97 LEU A N 1
ATOM 798 C CA . LEU A 1 97 ? -4.041 -3.964 -0.278 1.00 95.06 97 LEU A CA 1
ATOM 799 C C . LEU A 1 97 ? -3.322 -5.322 -0.244 1.00 95.06 97 LEU A C 1
ATOM 801 O O . LEU A 1 97 ? -2.115 -5.394 -0.446 1.00 95.06 97 LEU A O 1
ATOM 805 N N . ASN A 1 98 ? -4.076 -6.406 -0.047 1.00 92.75 98 ASN A N 1
ATOM 806 C CA . ASN A 1 98 ? -3.503 -7.751 0.015 1.00 92.75 98 ASN A CA 1
ATOM 807 C C . ASN A 1 98 ? -2.830 -8.157 -1.302 1.00 92.75 98 ASN A C 1
ATOM 809 O O . ASN A 1 98 ? -1.759 -8.749 -1.268 1.00 92.75 98 ASN A O 1
ATOM 813 N N . GLU A 1 99 ? -3.417 -7.809 -2.449 1.00 94.25 99 GLU A N 1
ATOM 814 C CA . GLU A 1 99 ? -2.834 -8.115 -3.760 1.00 94.25 99 GLU A CA 1
ATOM 815 C C . GLU A 1 99 ? -1.555 -7.306 -4.004 1.00 94.25 99 GLU A C 1
ATOM 817 O O . GLU A 1 99 ? -0.581 -7.840 -4.532 1.00 94.25 99 GLU A O 1
ATOM 822 N N . ALA A 1 100 ? -1.533 -6.035 -3.590 1.00 95.81 100 ALA A N 1
ATOM 823 C CA . ALA A 1 100 ? -0.356 -5.179 -3.685 1.00 95.81 100 ALA A CA 1
ATOM 824 C C . ALA A 1 100 ? 0.790 -5.690 -2.794 1.00 95.81 100 ALA A C 1
ATOM 826 O O . ALA A 1 100 ? 1.925 -5.787 -3.260 1.00 95.81 100 ALA A O 1
ATOM 827 N N . ILE A 1 101 ? 0.494 -6.083 -1.549 1.00 95.56 101 ILE A N 1
ATOM 828 C CA . ILE A 1 101 ? 1.475 -6.689 -0.635 1.00 95.56 101 ILE A CA 1
ATOM 829 C C . ILE A 1 101 ? 1.993 -8.015 -1.201 1.00 95.56 101 ILE A C 1
ATOM 831 O O . ILE A 1 101 ? 3.199 -8.244 -1.224 1.00 95.56 101 ILE A O 1
ATOM 835 N N . ASP A 1 102 ? 1.109 -8.883 -1.701 1.00 94.31 102 ASP A N 1
ATOM 836 C CA . ASP A 1 102 ? 1.514 -10.161 -2.296 1.00 94.31 102 ASP A CA 1
ATOM 837 C C . ASP A 1 102 ? 2.433 -9.940 -3.511 1.00 94.31 102 ASP A C 1
ATOM 839 O O . ASP A 1 102 ? 3.403 -10.678 -3.703 1.00 94.31 102 ASP A O 1
ATOM 843 N N . LYS A 1 103 ? 2.178 -8.886 -4.302 1.00 93.88 103 LYS A N 1
ATOM 844 C CA . LYS A 1 103 ? 3.029 -8.497 -5.431 1.00 93.88 103 LYS A CA 1
ATOM 845 C C . LYS A 1 103 ? 4.421 -8.072 -4.976 1.00 93.88 103 LYS A C 1
ATOM 847 O O . LYS A 1 103 ? 5.405 -8.553 -5.536 1.00 93.88 103 LYS A O 1
ATOM 852 N N . VAL A 1 104 ? 4.509 -7.233 -3.947 1.00 94.50 104 VAL A N 1
ATOM 853 C CA . VAL A 1 104 ? 5.793 -6.819 -3.366 1.00 94.50 104 VAL A CA 1
ATOM 854 C C . VAL A 1 104 ? 6.555 -8.026 -2.817 1.00 94.50 104 VAL A C 1
ATOM 856 O O . VAL A 1 104 ? 7.688 -8.264 -3.226 1.00 94.50 104 VAL A O 1
ATOM 859 N N . ASN A 1 105 ? 5.895 -8.877 -2.030 1.00 93.69 105 ASN A N 1
ATOM 860 C CA . ASN A 1 105 ? 6.496 -10.083 -1.452 1.00 93.69 105 ASN A CA 1
ATOM 861 C C . ASN A 1 105 ? 6.991 -11.090 -2.503 1.00 93.69 105 ASN A C 1
ATOM 863 O O . ASN A 1 105 ? 7.944 -11.832 -2.261 1.00 93.69 105 ASN A O 1
ATOM 867 N N . SER A 1 106 ? 6.345 -11.148 -3.672 1.00 93.94 106 SER A N 1
ATOM 868 C CA . SER A 1 106 ? 6.784 -12.005 -4.780 1.00 93.94 106 SER A CA 1
ATOM 869 C C . SER A 1 106 ? 8.042 -11.492 -5.491 1.00 93.94 106 SER A C 1
ATOM 871 O O . SER A 1 106 ? 8.728 -12.276 -6.148 1.00 93.94 106 SER A O 1
ATOM 873 N N . GLY A 1 107 ? 8.361 -10.200 -5.356 1.00 92.69 107 GLY A N 1
ATOM 874 C CA . GLY A 1 107 ? 9.420 -9.546 -6.123 1.00 92.69 107 GLY A CA 1
ATOM 875 C C . GLY A 1 107 ? 9.083 -9.369 -7.608 1.00 92.69 107 GLY A C 1
ATOM 876 O O . GLY A 1 107 ? 9.986 -9.151 -8.413 1.00 92.69 107 GLY A O 1
ATOM 877 N N . ASP A 1 108 ? 7.804 -9.461 -7.992 1.00 91.94 108 ASP A N 1
ATOM 878 C CA . ASP A 1 108 ? 7.328 -9.300 -9.373 1.00 91.94 108 ASP A CA 1
ATOM 879 C C . ASP A 1 108 ? 7.260 -7.818 -9.796 1.00 91.94 108 ASP A C 1
ATOM 881 O O . ASP A 1 108 ? 6.254 -7.319 -10.319 1.00 91.94 108 ASP A O 1
ATOM 885 N N . TYR A 1 109 ? 8.334 -7.084 -9.553 1.00 94.19 109 TYR A N 1
ATOM 886 C CA . TYR A 1 109 ? 8.478 -5.699 -9.959 1.00 94.19 109 TYR A CA 1
ATOM 887 C C . TYR A 1 109 ? 9.948 -5.364 -10.195 1.00 94.19 109 TYR A C 1
ATOM 889 O O . TYR A 1 109 ? 10.859 -6.090 -9.791 1.00 94.19 109 TYR A O 1
ATOM 897 N N . ARG A 1 110 ? 10.186 -4.236 -10.855 1.00 94.00 110 ARG A N 1
ATOM 898 C CA . ARG A 1 110 ? 11.521 -3.676 -11.035 1.00 94.00 110 ARG A CA 1
ATOM 899 C C . ARG A 1 110 ? 11.490 -2.177 -10.780 1.00 94.00 110 ARG A C 1
ATOM 901 O O . ARG A 1 110 ? 10.520 -1.509 -11.118 1.00 94.00 110 ARG A O 1
ATOM 908 N N . ILE A 1 111 ? 12.563 -1.658 -10.193 1.00 94.44 111 ILE A N 1
ATOM 909 C CA . ILE A 1 111 ? 12.744 -0.226 -9.962 1.00 94.44 111 ILE A CA 1
ATOM 910 C C . ILE A 1 111 ? 13.867 0.271 -10.860 1.00 94.44 111 ILE A C 1
ATOM 912 O O . ILE A 1 111 ? 14.959 -0.296 -10.878 1.00 94.44 111 ILE A O 1
ATOM 916 N N . TYR A 1 112 ? 13.585 1.350 -11.576 1.00 95.00 112 TYR A N 1
ATOM 917 C CA . TYR A 1 112 ? 14.545 2.121 -12.347 1.00 95.00 112 TYR A CA 1
ATOM 918 C C . TYR A 1 112 ? 14.799 3.438 -11.613 1.00 95.00 112 TYR A C 1
ATOM 920 O O . TYR A 1 112 ? 13.861 4.191 -11.353 1.00 95.00 112 TYR A O 1
ATOM 928 N N . SER A 1 113 ? 16.047 3.715 -11.247 1.00 93.31 113 SER A N 1
ATOM 929 C CA . SER A 1 113 ? 16.434 4.976 -10.597 1.00 93.31 113 SER A CA 1
ATOM 930 C C . SER A 1 113 ? 16.788 6.042 -11.635 1.00 93.31 113 SER A C 1
ATOM 932 O O . SER A 1 113 ? 17.221 5.697 -12.732 1.00 93.31 113 SER A O 1
ATOM 934 N N . ASP A 1 114 ? 16.661 7.320 -11.269 1.00 91.38 114 ASP A N 1
ATOM 935 C CA . ASP A 1 114 ? 17.045 8.472 -12.102 1.00 91.38 114 ASP A CA 1
ATOM 936 C C . ASP A 1 114 ? 16.349 8.497 -13.483 1.00 91.38 114 ASP A C 1
ATOM 938 O O . ASP A 1 114 ? 16.982 8.752 -14.512 1.00 91.38 114 ASP A O 1
ATOM 942 N N . CYS A 1 115 ? 15.041 8.217 -13.510 1.00 91.25 115 CYS A N 1
ATOM 943 C CA . CYS A 1 115 ? 14.232 8.138 -14.729 1.00 91.25 115 CYS A CA 1
ATOM 944 C C . CYS A 1 115 ? 12.978 9.009 -14.623 1.00 91.25 115 CYS A C 1
ATOM 946 O O . CYS A 1 115 ? 12.038 8.660 -13.912 1.00 91.25 115 CYS A O 1
ATOM 948 N N . ASP A 1 116 ? 12.913 10.075 -15.424 1.00 90.38 116 ASP A N 1
ATOM 949 C CA . ASP A 1 116 ? 11.757 10.982 -15.476 1.00 90.38 116 ASP A CA 1
ATOM 950 C C . ASP A 1 116 ? 10.837 10.693 -16.677 1.00 90.38 116 ASP A C 1
ATOM 952 O O . ASP A 1 116 ? 9.774 11.301 -16.838 1.00 90.38 116 ASP A O 1
ATOM 956 N N . SER A 1 117 ? 11.249 9.792 -17.574 1.00 95.81 117 SER A N 1
ATOM 957 C CA . SER A 1 117 ? 10.516 9.475 -18.795 1.00 95.81 117 SER A CA 1
ATOM 958 C C . SER A 1 117 ? 10.729 8.041 -19.272 1.00 95.81 117 SER A C 1
ATOM 960 O O . SER A 1 117 ? 11.728 7.392 -18.968 1.00 95.81 117 SER A O 1
ATOM 962 N N . MET A 1 118 ? 9.823 7.557 -20.127 1.00 98.00 118 MET A N 1
ATOM 963 C CA . MET A 1 118 ? 9.998 6.263 -20.798 1.00 98.00 118 MET A CA 1
ATOM 964 C C . MET A 1 118 ? 11.238 6.218 -21.701 1.00 98.00 118 MET A C 1
ATOM 966 O O . MET A 1 118 ? 11.748 5.136 -21.985 1.00 98.00 118 MET A O 1
ATOM 970 N N . THR A 1 119 ? 11.738 7.371 -22.152 1.00 97.69 119 THR A N 1
ATOM 971 C CA . THR A 1 119 ? 12.997 7.450 -22.900 1.00 97.69 119 THR A CA 1
ATOM 972 C C . THR A 1 119 ? 14.182 7.094 -22.002 1.00 97.69 119 THR A C 1
ATOM 974 O O . THR A 1 119 ? 15.067 6.365 -22.443 1.00 97.69 119 THR A O 1
ATOM 977 N N . ASP A 1 120 ? 14.185 7.530 -20.740 1.00 97.00 120 ASP A N 1
ATOM 978 C CA . ASP A 1 120 ? 15.236 7.184 -19.771 1.00 97.00 120 ASP A CA 1
ATOM 979 C C . ASP A 1 120 ? 15.206 5.684 -19.449 1.00 97.00 120 ASP A C 1
ATOM 981 O O . ASP A 1 120 ? 16.238 5.011 -19.487 1.00 97.00 120 ASP A O 1
ATOM 985 N N . ILE A 1 121 ? 14.002 5.123 -19.279 1.00 97.62 121 ILE A N 1
ATOM 986 C CA . ILE A 1 121 ? 13.797 3.673 -19.143 1.00 97.62 121 ILE A CA 1
ATOM 987 C C . ILE A 1 121 ? 14.345 2.926 -20.362 1.00 97.62 121 ILE A C 1
ATOM 989 O O . ILE A 1 121 ? 15.055 1.932 -20.216 1.00 97.62 121 ILE A O 1
ATOM 993 N N . ALA A 1 122 ? 14.072 3.413 -21.574 1.00 97.88 122 ALA A N 1
ATOM 994 C CA . ALA A 1 122 ? 14.589 2.814 -22.799 1.00 97.88 122 ALA A CA 1
ATOM 995 C C . ALA A 1 122 ? 16.123 2.803 -22.844 1.00 97.88 122 ALA A C 1
ATOM 997 O O . ALA A 1 122 ? 16.698 1.805 -23.281 1.00 97.88 122 ALA A O 1
ATOM 998 N N . TYR A 1 123 ? 16.787 3.872 -22.389 1.00 96.25 123 TYR A N 1
ATOM 999 C CA . TYR A 1 123 ? 18.247 3.896 -22.267 1.00 96.25 123 TYR A CA 1
ATOM 1000 C C . TYR A 1 123 ? 18.744 2.785 -21.340 1.00 96.25 123 TYR A C 1
ATOM 1002 O O . TYR A 1 123 ? 19.596 1.995 -21.755 1.00 96.25 123 TYR A O 1
ATOM 1010 N N . GLN A 1 124 ? 18.169 2.678 -20.139 1.00 96.69 124 GLN A N 1
ATOM 1011 C CA . GLN A 1 124 ? 18.576 1.668 -19.159 1.00 96.69 124 GLN A CA 1
ATOM 1012 C C . GLN A 1 124 ? 18.313 0.245 -19.665 1.00 96.69 124 GLN A C 1
ATOM 1014 O O . GLN A 1 124 ? 19.208 -0.594 -19.628 1.00 96.69 124 GLN A O 1
ATOM 1019 N N . VAL A 1 125 ? 17.138 -0.030 -20.240 1.00 96.50 125 VAL A N 1
ATOM 1020 C CA . VAL A 1 125 ? 16.804 -1.352 -20.803 1.00 96.50 125 VAL A CA 1
ATOM 1021 C C . VAL A 1 125 ? 17.771 -1.750 -21.921 1.00 96.50 125 VAL A C 1
ATOM 1023 O O . VAL A 1 125 ? 18.245 -2.887 -21.954 1.00 96.50 125 VAL A O 1
ATOM 1026 N N . VAL A 1 126 ? 18.086 -0.831 -22.839 1.00 96.94 126 VAL A N 1
ATOM 1027 C CA . VAL A 1 126 ? 19.015 -1.092 -23.951 1.00 96.94 126 VAL A CA 1
ATOM 1028 C C . VAL A 1 126 ? 20.430 -1.376 -23.449 1.00 96.94 126 VAL A C 1
ATOM 1030 O O . VAL A 1 126 ? 21.092 -2.268 -23.993 1.00 96.94 126 VAL A O 1
ATOM 1033 N N . GLU A 1 127 ? 20.886 -0.636 -22.437 1.00 94.62 127 GLU A N 1
ATOM 1034 C CA . GLU A 1 127 ? 22.194 -0.819 -21.809 1.00 94.62 127 GLU A CA 1
ATOM 1035 C C . GLU A 1 127 ? 22.268 -2.151 -21.047 1.00 94.62 127 GLU A C 1
ATOM 1037 O O . GLU A 1 127 ? 23.127 -2.980 -21.356 1.00 94.62 127 GLU A O 1
ATOM 1042 N N . GLU A 1 128 ? 21.330 -2.406 -20.130 1.00 94.31 128 GLU A 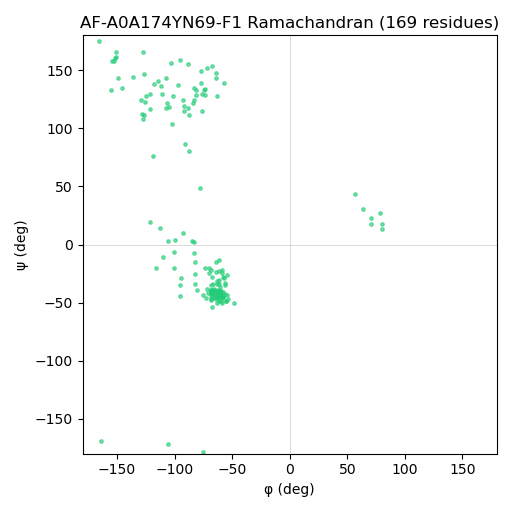N 1
ATOM 1043 C CA . GLU A 1 128 ? 21.274 -3.627 -19.316 1.00 94.31 128 GLU A CA 1
ATOM 1044 C C . GLU A 1 128 ? 21.162 -4.894 -20.167 1.00 94.31 128 GLU A C 1
ATOM 1046 O O . GLU A 1 128 ? 21.843 -5.891 -19.917 1.00 94.31 128 GLU A O 1
ATOM 1051 N N . CYS A 1 129 ? 20.316 -4.864 -21.200 1.00 94.75 129 CYS A N 1
ATOM 1052 C CA . CYS A 1 129 ? 20.114 -6.013 -22.076 1.00 94.75 129 CYS A CA 1
ATOM 1053 C C . CYS A 1 129 ? 21.178 -6.119 -23.179 1.00 94.75 129 CYS A C 1
ATOM 1055 O O . CYS A 1 129 ? 21.204 -7.103 -23.925 1.00 94.75 129 CYS A O 1
ATOM 1057 N N . GLY A 1 130 ? 22.044 -5.111 -23.323 1.00 95.62 130 GLY A N 1
ATOM 1058 C CA . GLY A 1 130 ? 23.122 -5.098 -24.304 1.00 95.62 130 GLY A CA 1
ATOM 1059 C C . GLY A 1 130 ? 22.647 -5.108 -25.757 1.00 95.62 130 GLY A C 1
ATOM 1060 O O . GLY A 1 130 ? 23.345 -5.648 -26.623 1.00 95.62 130 GLY A O 1
ATOM 1061 N N . TYR A 1 131 ? 21.474 -4.534 -26.050 1.00 95.75 131 TYR A N 1
ATOM 1062 C CA . TYR A 1 131 ? 20.845 -4.602 -27.380 1.00 95.75 131 TYR A CA 1
ATOM 1063 C C . TYR A 1 131 ? 21.735 -4.036 -28.492 1.00 95.75 131 TYR A C 1
ATOM 1065 O O . TYR A 1 131 ? 21.662 -4.485 -29.638 1.00 95.75 131 TYR A O 1
ATOM 1073 N N . LEU A 1 132 ? 22.615 -3.090 -28.155 1.00 96.50 132 LEU A N 1
ATOM 1074 C CA . LEU A 1 132 ? 23.513 -2.436 -29.104 1.00 96.50 132 LEU A CA 1
ATOM 1075 C C . LEU A 1 132 ? 24.978 -2.900 -29.005 1.00 96.50 132 LEU A C 1
ATOM 1077 O O . LEU A 1 132 ? 25.802 -2.425 -29.781 1.00 96.50 132 LEU A O 1
ATOM 1081 N N . ASN A 1 133 ? 25.319 -3.874 -28.148 1.00 95.44 133 ASN A N 1
ATOM 1082 C CA . ASN A 1 133 ? 26.716 -4.278 -27.883 1.00 95.44 133 ASN A CA 1
ATOM 1083 C C . ASN A 1 133 ? 27.493 -4.767 -29.120 1.00 95.44 133 ASN A C 1
ATOM 1085 O O . ASN A 1 133 ? 28.720 -4.713 -29.143 1.00 95.44 133 ASN A O 1
ATOM 1089 N N . ASN A 1 134 ? 26.797 -5.252 -30.152 1.00 95.38 134 ASN A N 1
ATOM 1090 C CA . ASN A 1 134 ? 27.401 -5.725 -31.405 1.00 95.38 134 ASN A CA 1
ATOM 1091 C C . ASN A 1 134 ? 27.061 -4.831 -32.610 1.00 95.38 134 ASN A C 1
ATOM 1093 O O . ASN A 1 134 ? 27.243 -5.234 -33.762 1.00 95.38 134 ASN A O 1
ATOM 1097 N N . VAL A 1 135 ? 26.547 -3.626 -32.361 1.00 96.56 135 VAL A N 1
ATOM 1098 C CA . VAL A 1 135 ? 26.191 -2.647 -33.388 1.00 96.56 135 VAL A CA 1
ATOM 1099 C C . VAL A 1 135 ? 27.301 -1.594 -33.460 1.00 96.56 135 VAL A C 1
ATOM 1101 O O . VAL A 1 135 ? 27.641 -1.013 -32.436 1.00 96.56 135 VAL A O 1
ATOM 1104 N N . PRO A 1 136 ? 27.878 -1.299 -34.642 1.00 97.12 136 PRO A N 1
ATOM 1105 C CA . PRO A 1 136 ? 28.873 -0.234 -34.760 1.00 97.12 136 PRO A CA 1
ATOM 1106 C C . PRO A 1 136 ? 28.332 1.116 -34.269 1.00 97.12 136 PRO A C 1
ATOM 1108 O O . PRO A 1 136 ? 27.222 1.492 -34.642 1.00 97.12 136 PRO A O 1
ATOM 1111 N N . ASP A 1 137 ? 29.136 1.903 -33.549 1.00 94.94 137 ASP A N 1
ATOM 1112 C CA . ASP A 1 137 ? 28.746 3.218 -32.997 1.00 94.94 137 ASP A CA 1
ATOM 1113 C C . ASP A 1 137 ? 28.191 4.204 -34.042 1.00 94.94 137 ASP A C 1
ATOM 1115 O O . ASP A 1 137 ? 27.439 5.136 -33.740 1.00 94.94 137 ASP A O 1
ATOM 1119 N N . THR A 1 138 ? 28.593 4.049 -35.305 1.00 96.81 138 THR A N 1
ATOM 1120 C CA . THR A 1 138 ? 28.072 4.847 -36.423 1.00 96.81 138 THR A CA 1
ATOM 1121 C C . THR A 1 138 ? 26.608 4.551 -36.722 1.00 96.81 138 THR A C 1
ATOM 1123 O O . THR A 1 138 ? 25.912 5.440 -37.199 1.00 96.81 138 THR A O 1
ATOM 1126 N N . VAL A 1 139 ? 26.145 3.338 -36.422 1.00 96.50 139 VAL A N 1
ATOM 1127 C CA . VAL A 1 139 ? 24.757 2.890 -36.562 1.00 96.50 139 VAL A CA 1
AT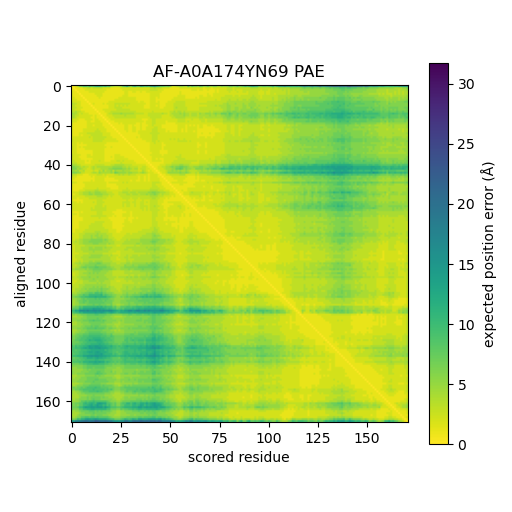OM 1128 C C . VAL A 1 139 ? 24.013 3.034 -35.234 1.00 96.50 139 VAL A C 1
ATOM 1130 O O . VAL A 1 139 ? 22.912 3.571 -35.228 1.00 96.50 139 VAL A O 1
ATOM 1133 N N . ALA A 1 140 ? 24.626 2.641 -34.112 1.00 96.06 140 ALA A N 1
ATOM 1134 C CA . ALA A 1 140 ? 24.000 2.660 -32.785 1.00 96.06 140 ALA A CA 1
ATOM 1135 C C . ALA A 1 140 ? 23.482 4.054 -32.381 1.00 96.06 140 ALA A C 1
ATOM 1137 O O . ALA A 1 140 ? 22.424 4.166 -31.772 1.00 96.06 140 ALA A O 1
ATOM 1138 N N . ARG A 1 141 ? 24.164 5.131 -32.804 1.00 94.56 141 ARG A N 1
ATOM 1139 C CA . ARG A 1 141 ? 23.734 6.524 -32.560 1.00 94.56 141 ARG A CA 1
ATOM 1140 C C . ARG A 1 141 ? 22.382 6.911 -33.175 1.00 94.56 141 ARG A C 1
ATOM 1142 O O . ARG A 1 141 ? 21.893 7.996 -32.888 1.00 94.56 141 ARG A O 1
ATOM 1149 N N . TYR A 1 142 ? 21.849 6.095 -34.084 1.00 97.06 142 TYR A N 1
ATOM 1150 C CA . TYR A 1 142 ? 20.550 6.306 -34.728 1.00 97.06 142 TYR A CA 1
ATOM 1151 C C . TYR A 1 142 ? 19.434 5.471 -34.088 1.00 97.06 142 TYR A C 1
ATOM 1153 O O . TYR A 1 142 ? 18.321 5.476 -34.607 1.00 97.06 142 TYR A O 1
ATOM 1161 N N . PHE A 1 143 ? 19.717 4.729 -33.010 1.00 97.81 143 PHE A N 1
ATOM 1162 C CA . PHE A 1 143 ? 18.673 4.032 -32.269 1.00 97.81 143 PHE A CA 1
ATOM 1163 C C . PHE A 1 143 ? 17.698 5.051 -31.666 1.00 97.81 143 PHE A C 1
ATOM 1165 O O . PHE A 1 143 ? 18.110 6.007 -31.009 1.00 97.81 143 PHE A O 1
ATOM 1172 N N . ASP A 1 144 ? 16.412 4.852 -31.929 1.00 98.19 144 ASP A N 1
ATOM 1173 C CA . ASP A 1 144 ? 15.344 5.755 -31.514 1.00 98.19 144 ASP A CA 1
ATOM 1174 C C . ASP A 1 144 ? 14.815 5.330 -30.137 1.00 98.19 144 ASP A C 1
ATOM 1176 O O . ASP A 1 144 ? 13.875 4.541 -30.022 1.00 98.19 144 ASP A O 1
ATOM 1180 N N . TYR A 1 145 ? 15.477 5.820 -29.085 1.00 98.00 145 TYR A N 1
ATOM 1181 C CA . TYR A 1 145 ? 15.116 5.529 -27.694 1.00 98.00 145 TYR A CA 1
ATOM 1182 C C . TYR A 1 145 ? 13.722 6.046 -27.327 1.00 98.00 145 TYR A C 1
ATOM 1184 O O . TYR A 1 145 ? 13.039 5.416 -26.528 1.00 98.00 145 TYR A O 1
ATOM 1192 N N . GLU A 1 146 ? 13.272 7.151 -27.928 1.00 98.19 146 GLU A N 1
ATOM 1193 C CA . GLU A 1 146 ? 11.940 7.709 -27.677 1.00 98.19 146 GLU A CA 1
ATOM 1194 C C . GLU A 1 146 ? 10.854 6.777 -28.229 1.00 98.19 146 GLU A C 1
ATOM 1196 O O . GLU A 1 146 ? 9.902 6.433 -27.525 1.00 98.19 146 GLU A O 1
ATOM 1201 N N . ALA A 1 147 ? 11.010 6.314 -29.475 1.00 98.25 147 ALA A N 1
ATOM 1202 C CA . ALA A 1 147 ? 10.079 5.358 -30.064 1.00 98.25 147 ALA A CA 1
ATOM 1203 C C . ALA A 1 147 ? 10.079 4.023 -29.308 1.00 98.25 147 ALA A C 1
ATOM 1205 O O . ALA A 1 147 ? 9.005 3.490 -29.036 1.00 98.25 147 ALA A O 1
ATOM 1206 N N . PHE A 1 148 ? 11.257 3.513 -28.938 1.00 98.25 148 PHE A N 1
ATOM 1207 C CA . PHE A 1 148 ? 11.366 2.270 -28.178 1.00 98.25 148 PHE A CA 1
ATOM 1208 C C . PHE A 1 148 ? 10.744 2.394 -26.779 1.00 98.25 148 PHE A C 1
ATOM 1210 O O . PHE A 1 148 ? 9.955 1.540 -26.386 1.00 98.25 148 PHE A O 1
ATOM 1217 N N . GLY A 1 149 ? 11.017 3.487 -26.061 1.00 98.12 149 GLY A N 1
ATOM 1218 C CA . GLY A 1 149 ? 10.426 3.763 -24.751 1.00 98.12 149 GLY A CA 1
ATOM 1219 C C . GLY A 1 149 ? 8.909 3.893 -24.798 1.00 98.12 149 GLY A C 1
ATOM 1220 O O . GLY A 1 149 ? 8.211 3.356 -23.939 1.00 98.12 149 GLY A O 1
ATOM 1221 N N . ARG A 1 150 ? 8.368 4.543 -25.834 1.00 98.00 150 ARG A N 1
ATOM 1222 C CA . ARG A 1 150 ? 6.916 4.594 -26.046 1.00 98.00 150 ARG A CA 1
ATOM 1223 C C . ARG A 1 150 ? 6.322 3.193 -26.195 1.00 98.00 150 ARG A C 1
ATOM 1225 O O . ARG A 1 150 ? 5.272 2.930 -25.618 1.00 98.00 150 ARG A O 1
ATOM 1232 N N . ASP A 1 151 ? 6.971 2.320 -26.960 1.00 98.12 151 ASP A N 1
ATOM 1233 C CA . ASP A 1 151 ? 6.486 0.957 -27.175 1.00 98.12 151 ASP A CA 1
ATOM 1234 C C . ASP A 1 151 ? 6.565 0.136 -25.867 1.00 98.12 151 ASP A C 1
ATOM 1236 O O . ASP A 1 151 ? 5.575 -0.499 -25.504 1.00 98.12 151 ASP A O 1
ATOM 1240 N N . LEU A 1 152 ? 7.648 0.264 -25.081 1.00 97.31 152 LEU A N 1
ATOM 1241 C CA . LEU A 1 152 ? 7.741 -0.314 -23.727 1.00 97.31 152 LEU A CA 1
ATOM 1242 C C . LEU A 1 152 ? 6.563 0.118 -22.841 1.00 97.31 152 LEU A C 1
ATOM 1244 O O . LEU A 1 152 ? 5.920 -0.717 -22.212 1.00 97.31 152 LEU A O 1
ATOM 1248 N N . GLY A 1 153 ? 6.236 1.412 -22.829 1.00 96.50 153 GLY A N 1
ATOM 1249 C CA . GLY A 1 153 ? 5.151 1.955 -22.006 1.00 96.50 153 GLY A CA 1
ATOM 1250 C C . GLY A 1 153 ? 3.750 1.507 -22.438 1.00 96.50 153 GLY A C 1
ATOM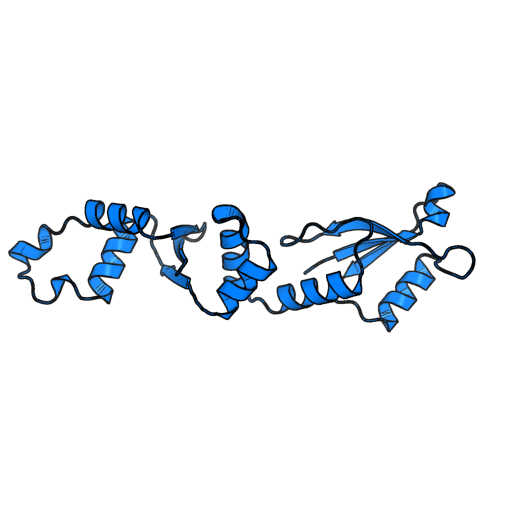 1251 O O . GLY A 1 153 ? 2.824 1.548 -21.635 1.00 96.50 153 GLY A O 1
ATOM 1252 N N . ILE A 1 154 ? 3.580 1.080 -23.694 1.00 96.38 154 ILE A N 1
ATOM 1253 C CA . ILE A 1 154 ? 2.323 0.503 -24.197 1.00 96.38 154 ILE A CA 1
ATOM 1254 C C . ILE A 1 154 ? 2.205 -0.972 -23.797 1.00 96.38 154 ILE A C 1
ATOM 1256 O O . ILE A 1 154 ? 1.107 -1.449 -23.504 1.00 96.38 154 ILE A O 1
ATOM 1260 N N . GLU A 1 155 ? 3.316 -1.707 -23.838 1.00 95.75 155 GLU A N 1
ATOM 1261 C CA . GLU A 1 155 ? 3.344 -3.150 -23.588 1.00 95.75 155 GLU A CA 1
ATOM 1262 C C . GLU A 1 155 ? 3.378 -3.491 -22.090 1.00 95.75 155 GLU A C 1
ATOM 1264 O O . GLU A 1 155 ? 2.779 -4.488 -21.671 1.00 95.75 155 GLU A O 1
ATOM 1269 N N . GLY A 1 156 ? 4.038 -2.652 -21.289 1.00 95.25 156 GLY A N 1
ATOM 1270 C CA . GLY A 1 156 ? 4.210 -2.816 -19.849 1.00 95.25 156 GLY A CA 1
ATOM 1271 C C . GLY A 1 156 ? 3.346 -1.886 -18.998 1.00 95.25 156 GLY A C 1
ATOM 1272 O O . GLY A 1 156 ? 2.457 -1.181 -19.476 1.00 95.25 156 GLY A O 1
ATOM 1273 N N . THR A 1 157 ? 3.617 -1.903 -17.696 1.00 95.75 157 THR A N 1
ATOM 1274 C CA . THR A 1 157 ? 3.001 -1.010 -16.712 1.00 95.75 157 THR A CA 1
ATOM 1275 C C . THR A 1 157 ? 4.122 -0.325 -15.944 1.00 95.75 157 THR A C 1
ATOM 1277 O O . THR A 1 157 ? 4.831 -0.980 -15.187 1.00 95.75 157 THR A O 1
ATOM 1280 N N . PHE A 1 158 ? 4.270 0.982 -16.161 1.00 96.56 158 PHE A N 1
ATOM 1281 C CA . PHE A 1 158 ? 5.318 1.815 -15.573 1.00 96.56 158 PHE A CA 1
ATOM 1282 C C . PHE A 1 158 ? 4.681 2.947 -14.770 1.00 96.56 158 PHE A C 1
ATOM 1284 O O . PHE A 1 158 ? 3.805 3.648 -15.280 1.00 96.56 158 PHE A O 1
ATOM 1291 N N . ILE A 1 159 ? 5.121 3.125 -13.529 1.00 95.88 159 ILE A N 1
ATOM 1292 C CA . ILE A 1 159 ? 4.623 4.141 -12.602 1.00 95.88 159 ILE A CA 1
ATOM 1293 C C . ILE A 1 159 ? 5.795 5.027 -12.190 1.00 95.88 159 ILE A C 1
ATOM 1295 O O . ILE A 1 159 ? 6.742 4.553 -11.568 1.00 95.88 159 ILE A O 1
ATOM 1299 N N . PHE A 1 160 ? 5.737 6.312 -12.533 1.00 94.56 160 PHE A N 1
ATOM 1300 C CA . PHE A 1 160 ? 6.734 7.293 -12.103 1.00 94.56 160 PHE A CA 1
ATOM 1301 C C . PHE A 1 160 ? 6.416 7.768 -10.685 1.00 94.56 160 PHE A C 1
ATOM 1303 O O . PHE A 1 160 ? 5.285 8.157 -10.401 1.00 94.56 160 PHE A O 1
ATOM 1310 N N . LEU A 1 161 ? 7.412 7.707 -9.805 1.00 91.19 161 LEU A N 1
ATOM 1311 C CA . LEU A 1 161 ? 7.308 8.037 -8.387 1.00 91.19 161 LEU A CA 1
ATOM 1312 C C . LEU A 1 161 ? 7.920 9.421 -8.111 1.00 91.19 161 LEU A C 1
ATOM 1314 O O . LEU A 1 161 ? 8.798 9.885 -8.836 1.00 91.19 161 LEU A O 1
ATOM 1318 N N . ASP A 1 162 ? 7.492 10.067 -7.024 1.00 87.69 162 ASP A N 1
ATOM 1319 C CA . ASP A 1 162 ? 7.868 11.457 -6.698 1.00 87.69 162 ASP A CA 1
ATOM 1320 C C . ASP A 1 162 ? 9.367 11.679 -6.413 1.00 87.69 162 ASP A C 1
ATOM 1322 O O . ASP A 1 162 ? 9.838 12.817 -6.398 1.00 87.69 162 ASP A O 1
ATOM 1326 N N . ASP A 1 163 ? 10.131 10.613 -6.176 1.00 88.38 163 ASP A N 1
ATOM 1327 C CA . ASP A 1 163 ? 11.577 10.663 -5.930 1.00 88.38 163 ASP A CA 1
ATOM 1328 C C . ASP A 1 163 ? 12.427 10.475 -7.200 1.00 88.38 163 ASP A C 1
ATOM 1330 O O . ASP A 1 163 ? 13.642 10.319 -7.095 1.00 88.38 163 ASP A O 1
ATOM 1334 N N . GLY A 1 164 ? 11.807 10.488 -8.386 1.00 88.19 164 GLY A N 1
ATOM 1335 C CA . GLY A 1 164 ? 12.499 10.326 -9.671 1.00 88.19 164 GLY A CA 1
ATOM 1336 C C . GLY A 1 164 ? 12.831 8.872 -10.022 1.00 88.19 164 GLY A C 1
ATOM 1337 O O . GLY A 1 164 ? 13.630 8.618 -10.925 1.00 88.19 164 GLY A O 1
ATOM 1338 N N . SER A 1 165 ? 12.249 7.907 -9.305 1.00 92.94 165 SER A N 1
ATOM 1339 C CA . SER A 1 165 ? 12.291 6.492 -9.683 1.00 92.94 165 SER A CA 1
ATOM 1340 C C . SER A 1 165 ? 11.048 6.079 -10.473 1.00 92.94 165 SER A C 1
ATOM 1342 O O . SER A 1 165 ? 9.993 6.710 -10.401 1.00 92.94 165 SER A O 1
ATOM 1344 N N . CYS A 1 166 ? 11.160 4.989 -11.228 1.00 95.88 166 CYS A N 1
ATOM 1345 C CA . CYS A 1 166 ? 10.058 4.388 -11.965 1.00 95.88 166 CYS A CA 1
ATOM 1346 C C . CYS A 1 166 ? 9.901 2.916 -11.578 1.00 95.88 166 CYS A C 1
ATOM 1348 O O . CYS A 1 166 ? 10.857 2.142 -11.632 1.00 95.88 166 CYS A O 1
ATOM 1350 N N . LEU A 1 167 ? 8.684 2.536 -11.201 1.00 96.31 167 LEU A N 1
ATOM 1351 C CA . LEU A 1 167 ? 8.282 1.168 -10.904 1.00 96.31 167 LEU A CA 1
ATOM 1352 C C . LEU A 1 167 ? 7.722 0.512 -12.168 1.00 96.31 167 LEU A C 1
ATOM 1354 O O . LEU A 1 167 ? 6.696 0.943 -12.689 1.00 96.31 167 LEU A O 1
ATOM 1358 N N . GLU A 1 168 ? 8.353 -0.562 -12.624 1.00 96.44 168 GLU A N 1
ATOM 1359 C CA . GLU A 1 168 ? 7.790 -1.482 -13.609 1.00 96.44 168 GLU A CA 1
ATOM 1360 C C . GLU A 1 168 ? 7.085 -2.635 -12.891 1.00 96.44 168 GLU A C 1
ATOM 1362 O O . GLU A 1 168 ? 7.687 -3.352 -12.088 1.00 96.44 168 GLU A O 1
ATOM 1367 N N . VAL A 1 169 ? 5.808 -2.840 -13.206 1.00 94.75 169 VAL A N 1
ATOM 1368 C CA . VAL A 1 169 ? 5.011 -3.949 -12.674 1.00 94.75 169 VAL A CA 1
ATOM 1369 C C . VAL A 1 169 ? 5.101 -5.136 -13.632 1.00 94.75 169 VAL A C 1
ATOM 1371 O O . VAL A 1 169 ? 4.607 -5.070 -14.761 1.00 94.75 169 VAL A O 1
ATOM 1374 N N . ILE A 1 170 ? 5.698 -6.240 -13.177 1.00 91.44 170 ILE A N 1
ATOM 1375 C CA . ILE A 1 170 ? 5.878 -7.454 -13.984 1.00 91.44 170 ILE A CA 1
ATOM 1376 C C . ILE A 1 170 ? 4.589 -8.283 -13.916 1.00 91.44 170 ILE A C 1
ATOM 1378 O O . ILE A 1 170 ? 4.002 -8.430 -12.846 1.00 91.44 170 ILE A O 1
ATOM 1382 N N . ARG A 1 171 ? 4.105 -8.802 -15.048 1.00 79.56 171 ARG A N 1
ATOM 1383 C CA . ARG A 1 171 ? 2.874 -9.614 -15.117 1.00 79.56 171 ARG A CA 1
ATOM 1384 C C . ARG A 1 171 ? 3.138 -11.109 -15.039 1.00 79.56 171 ARG A C 1
ATOM 1386 O O . ARG A 1 171 ? 4.141 -11.557 -15.633 1.00 79.56 171 ARG A O 1
#

Organism: NCBI:txid39485

Nearest PDB structures (foldseek):
  2w82-assembly1_B  TM=7.845E-01  e=4.861E-15  Enterococcus faecalis
  7btr-assembly1_B  TM=8.043E-01  e=4.883E-12  Enterococcus faecalis EnGen0302
  7v4q-assembly1_A  TM=9.389E-01  e=4.392E+00  Kyasanur Forest disease virus
  6i5q-assembly2_D  TM=4.187E-01  e=4.975E+00  Papaver somniferum

Radius of gyration: 24.29 Å; Cα contacts (8 Å, |Δi|>4): 226; chains: 1; bounding box: 56×24×68 Å